Protein AF-A0AA51PJD3-F1 (afdb_monomer)

Sequence (64 aa):
VQRIPVTEKGGRIHTSTVSVAILPQATEMELDIPPKDIIIETKRASGAGGQHVNTTDSAVRLIH

Organism: NCBI:txid2839614

Radius of gyration: 22.3 Å; Cα contacts (8 Å, |Δi|>4): 57; chains: 1; bounding box: 45×38×40 Å

Structure (mmCIF, N/CA/C/O backbone):
data_AF-A0AA51PJD3-F1
#
_entry.id   AF-A0AA51PJD3-F1
#
loop_
_atom_site.group_PDB
_atom_site.id
_atom_site.type_symbol
_atom_site.label_atom_id
_atom_site.label_alt_id
_atom_site.label_comp_id
_atom_site.label_asym_id
_atom_site.label_entity_id
_atom_site.label_seq_id
_atom_site.pdbx_PDB_ins_code
_atom_site.Cartn_x
_atom_site.Cartn_y
_atom_site.Cartn_z
_atom_site.occupancy
_atom_site.B_iso_or_equiv
_atom_site.auth_seq_id
_atom_site.auth_comp_id
_atom_site.auth_asym_id
_atom_site.auth_atom_id
_atom_site.pdbx_PDB_model_num
ATOM 1 N N . VAL A 1 1 ? 17.647 -11.642 -7.846 1.00 87.88 1 VAL A N 1
ATOM 2 C CA . VAL A 1 1 ? 17.573 -11.686 -9.332 1.00 87.88 1 VAL A CA 1
ATOM 3 C C . VAL A 1 1 ? 18.610 -10.734 -9.903 1.00 87.88 1 VAL A C 1
ATOM 5 O O . VAL A 1 1 ? 18.746 -9.651 -9.350 1.00 87.88 1 VAL A O 1
ATOM 8 N N . GLN A 1 2 ? 19.331 -11.113 -10.963 1.00 92.94 2 GLN A N 1
ATOM 9 C CA . GLN A 1 2 ? 20.254 -10.215 -11.671 1.00 92.94 2 GLN A CA 1
ATOM 10 C C . GLN A 1 2 ? 19.698 -9.866 -13.052 1.00 92.94 2 GLN A C 1
ATOM 12 O O . GLN A 1 2 ? 19.335 -10.768 -13.804 1.00 92.94 2 GLN A O 1
ATOM 17 N N . ARG A 1 3 ? 19.578 -8.571 -13.359 1.00 93.31 3 ARG A N 1
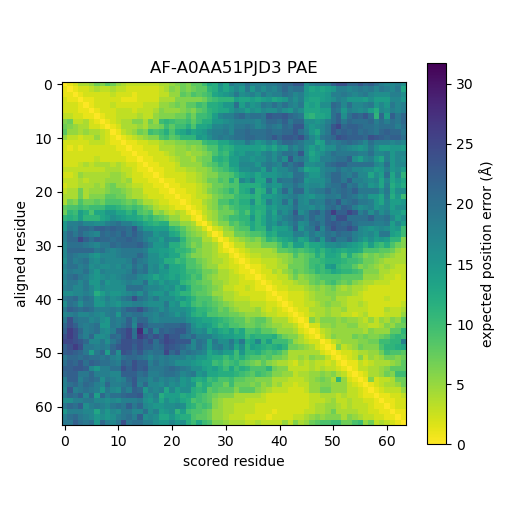ATOM 18 C CA . ARG A 1 3 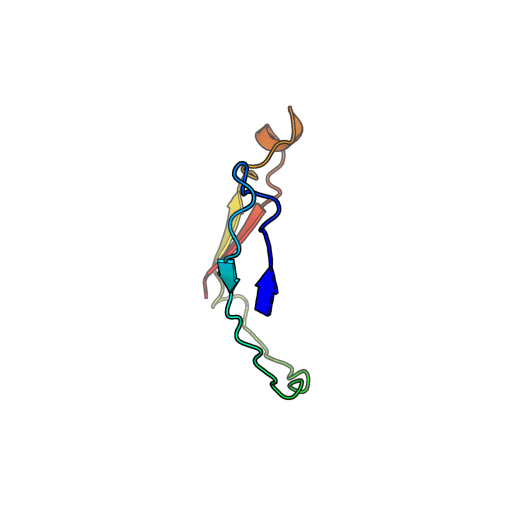? 19.085 -8.066 -14.655 1.00 93.31 3 ARG A CA 1
ATOM 19 C C . ARG A 1 3 ? 19.484 -6.607 -14.870 1.00 93.31 3 ARG A C 1
ATOM 21 O O . ARG A 1 3 ? 19.837 -5.927 -13.911 1.00 93.31 3 ARG A O 1
ATOM 28 N N . ILE A 1 4 ? 19.354 -6.107 -16.098 1.00 93.00 4 ILE A N 1
ATOM 29 C CA . ILE A 1 4 ? 19.349 -4.661 -16.368 1.00 93.00 4 ILE A CA 1
ATOM 30 C C . ILE A 1 4 ? 17.950 -4.132 -15.989 1.00 93.00 4 ILE A C 1
ATOM 32 O O . ILE A 1 4 ? 16.959 -4.622 -16.541 1.00 93.00 4 ILE A O 1
ATOM 36 N N . PRO A 1 5 ? 17.813 -3.217 -15.012 1.00 91.12 5 PRO A N 1
ATOM 37 C CA . PRO A 1 5 ? 16.510 -2.676 -14.635 1.00 91.12 5 PRO A CA 1
ATOM 38 C C . PRO A 1 5 ? 15.897 -1.831 -15.755 1.00 91.12 5 PRO A C 1
ATOM 40 O O . PRO A 1 5 ? 16.603 -1.151 -16.486 1.00 91.12 5 PRO A O 1
ATOM 43 N N . VAL A 1 6 ? 14.563 -1.784 -15.820 1.00 91.56 6 VAL A N 1
ATOM 44 C CA . VAL A 1 6 ? 13.822 -0.966 -16.805 1.00 91.56 6 VAL A CA 1
ATOM 45 C C . VAL A 1 6 ? 14.122 0.534 -16.671 1.00 91.56 6 VAL A C 1
ATOM 47 O O . VAL A 1 6 ? 13.973 1.296 -17.618 1.00 91.56 6 VAL A O 1
ATOM 50 N N . THR A 1 7 ? 14.548 0.964 -15.484 1.00 90.62 7 THR A N 1
ATOM 51 C CA . THR A 1 7 ? 14.917 2.350 -15.177 1.00 90.62 7 THR A CA 1
ATOM 52 C C . THR A 1 7 ? 16.381 2.676 -15.500 1.00 90.62 7 THR A C 1
ATOM 54 O O . THR A 1 7 ? 16.787 3.825 -15.341 1.00 90.62 7 THR A O 1
ATOM 57 N N . GLU A 1 8 ? 17.184 1.696 -15.928 1.00 88.69 8 GLU A N 1
ATOM 58 C CA . GLU A 1 8 ? 18.626 1.842 -16.150 1.00 88.69 8 GLU A CA 1
ATOM 59 C C . GLU A 1 8 ? 18.936 2.153 -17.618 1.00 88.69 8 GLU A C 1
ATOM 61 O O . GLU A 1 8 ? 18.575 1.399 -18.520 1.00 88.69 8 GLU A O 1
ATOM 66 N N . LYS A 1 9 ? 19.648 3.257 -1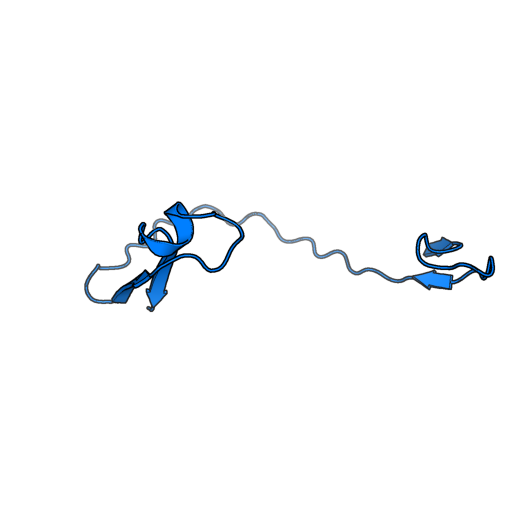7.872 1.00 84.62 9 LYS A N 1
ATOM 67 C CA . LYS A 1 9 ? 19.958 3.718 -19.240 1.00 84.62 9 LYS A CA 1
ATOM 68 C C . LYS A 1 9 ? 21.292 3.197 -19.788 1.00 84.62 9 LYS A C 1
ATOM 70 O O . LYS A 1 9 ? 21.485 3.193 -20.997 1.00 84.62 9 LYS A O 1
ATOM 75 N N . GLY A 1 10 ? 22.217 2.780 -18.919 1.00 89.94 10 GLY A N 1
ATOM 76 C CA . GLY A 1 10 ? 23.601 2.439 -19.279 1.00 89.94 10 GLY A CA 1
ATOM 77 C C . GLY A 1 10 ? 23.889 0.946 -19.458 1.00 89.94 10 GLY A C 1
ATOM 78 O O . GLY A 1 10 ? 25.054 0.564 -19.512 1.00 89.94 10 GLY A O 1
ATOM 79 N N . GLY A 1 11 ? 22.861 0.093 -19.482 1.00 87.62 11 GLY A N 1
ATOM 80 C CA . GLY A 1 11 ? 23.023 -1.353 -19.679 1.00 87.62 11 GLY A CA 1
ATOM 81 C C . GLY A 1 11 ? 23.732 -2.091 -18.536 1.00 87.62 11 GLY A C 1
ATOM 82 O O . GLY A 1 11 ? 24.199 -3.213 -18.724 1.00 87.62 11 GLY A O 1
ATOM 83 N N . ARG A 1 12 ? 23.836 -1.481 -17.349 1.00 93.62 12 ARG A N 1
ATOM 84 C CA . ARG A 1 12 ? 24.480 -2.095 -16.181 1.00 93.62 12 ARG A CA 1
ATOM 85 C C . ARG A 1 12 ? 23.570 -3.145 -15.546 1.00 93.62 12 ARG A C 1
ATOM 87 O O . ARG A 1 12 ? 22.370 -2.933 -15.381 1.00 93.62 12 ARG A O 1
ATOM 94 N N . ILE A 1 13 ? 24.151 -4.284 -15.172 1.00 92.81 13 ILE A N 1
ATOM 95 C CA . ILE A 1 13 ? 23.430 -5.364 -14.487 1.00 92.81 13 ILE A CA 1
ATOM 96 C C . ILE A 1 13 ? 23.356 -5.041 -12.997 1.00 92.81 13 ILE A C 1
ATOM 98 O O . ILE A 1 13 ? 24.378 -4.806 -12.355 1.00 92.81 13 ILE A O 1
ATOM 102 N N . HIS A 1 14 ? 22.143 -5.038 -12.448 1.00 95.56 14 HIS A N 1
ATOM 103 C CA . HIS A 1 14 ? 21.887 -4.842 -11.025 1.00 95.56 14 HIS A CA 1
ATOM 104 C C . HIS A 1 14 ? 21.414 -6.151 -10.387 1.00 95.56 14 HIS A C 1
ATOM 106 O O . HIS A 1 14 ? 20.697 -6.945 -11.004 1.00 95.56 14 HIS A O 1
ATOM 112 N N . THR A 1 15 ? 21.763 -6.341 -9.116 1.00 96.50 15 THR A N 1
ATOM 113 C CA . THR A 1 15 ? 21.219 -7.411 -8.275 1.00 96.50 15 THR A CA 1
ATOM 114 C C .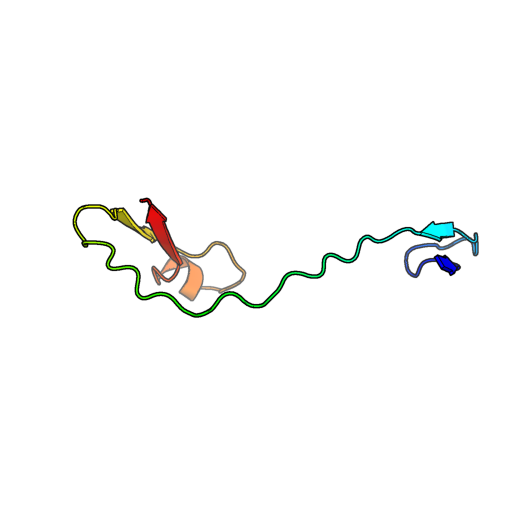 THR A 1 15 ? 20.069 -6.853 -7.443 1.00 96.50 15 THR A C 1
ATOM 116 O O . THR A 1 15 ? 20.252 -5.907 -6.685 1.00 96.50 15 THR A O 1
ATOM 119 N N . SER A 1 16 ? 18.882 -7.442 -7.571 1.00 93.50 16 SER A N 1
ATOM 120 C CA . SER A 1 16 ? 17.692 -7.095 -6.784 1.00 93.50 16 SER A CA 1
ATOM 121 C C . SER A 1 16 ? 17.322 -8.221 -5.818 1.00 93.50 16 SER A C 1
ATOM 123 O O . SER A 1 16 ? 17.417 -9.405 -6.171 1.00 93.50 16 SER A O 1
ATOM 125 N N . THR A 1 17 ? 16.847 -7.850 -4.633 1.00 94.25 17 THR A N 1
ATOM 126 C CA . THR A 1 17 ? 16.278 -8.745 -3.617 1.00 94.25 17 THR A CA 1
ATOM 127 C C . THR A 1 17 ? 14.797 -8.431 -3.411 1.00 94.25 17 THR A C 1
ATOM 129 O O . THR A 1 17 ? 14.342 -7.320 -3.673 1.00 94.25 17 THR A O 1
ATOM 132 N N . VAL A 1 18 ? 14.032 -9.433 -2.983 1.00 92.25 18 VAL A N 1
ATOM 133 C CA . VAL A 1 18 ? 12.626 -9.288 -2.595 1.00 92.25 18 VAL A CA 1
ATOM 134 C C . VAL A 1 18 ? 12.326 -10.288 -1.484 1.00 92.25 18 VAL A C 1
ATOM 136 O O . VAL A 1 18 ? 12.886 -11.385 -1.483 1.00 92.25 18 VAL A O 1
ATOM 139 N N . SER A 1 19 ? 11.455 -9.906 -0.555 1.00 94.25 19 SER A N 1
ATOM 140 C CA . SER A 1 19 ? 10.940 -10.787 0.492 1.00 94.25 19 SER A CA 1
ATOM 141 C C . SER A 1 19 ? 9.526 -11.225 0.133 1.00 94.25 19 SER A C 1
ATOM 143 O O 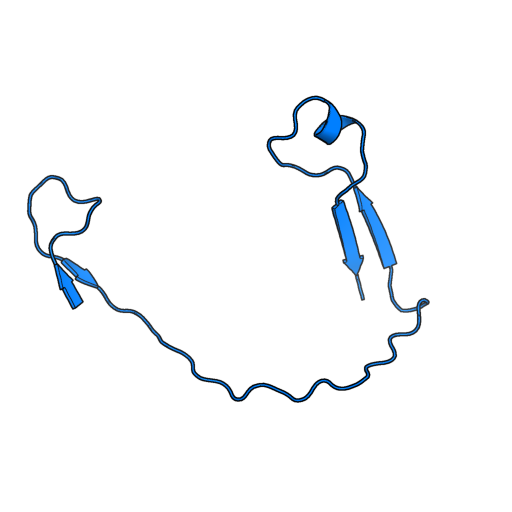. SER A 1 19 ? 8.718 -10.407 -0.302 1.00 94.25 19 SER A O 1
ATOM 145 N N . VAL A 1 20 ? 9.223 -12.504 0.335 1.00 93.00 20 VAL A N 1
ATOM 146 C CA . VAL A 1 20 ? 7.873 -13.055 0.182 1.00 93.00 20 VAL A CA 1
ATOM 147 C C . VAL A 1 20 ? 7.436 -13.572 1.546 1.00 93.00 20 VAL A C 1
ATOM 149 O O . VAL A 1 20 ? 8.061 -14.482 2.085 1.00 93.00 20 VAL A O 1
ATOM 152 N N . ALA A 1 21 ? 6.391 -12.971 2.112 1.00 92.50 21 ALA A N 1
ATOM 153 C CA . ALA A 1 21 ? 5.752 -13.463 3.326 1.00 92.50 21 ALA A CA 1
ATOM 154 C C . ALA A 1 21 ? 4.554 -14.337 2.945 1.00 92.50 21 ALA A C 1
ATOM 156 O O . ALA A 1 21 ? 3.756 -13.960 2.088 1.00 92.50 21 ALA A O 1
ATOM 157 N N . ILE A 1 22 ? 4.434 -15.496 3.589 1.00 91.25 22 ILE A N 1
ATOM 158 C CA . ILE A 1 22 ? 3.295 -16.403 3.445 1.00 91.25 22 ILE A CA 1
ATOM 159 C C . ILE A 1 22 ? 2.661 -16.515 4.824 1.00 91.25 22 ILE A C 1
ATOM 161 O O . ILE A 1 22 ? 3.317 -16.931 5.778 1.00 91.25 22 ILE A O 1
ATOM 165 N N . LEU A 1 23 ? 1.398 -16.117 4.925 1.00 90.81 23 LEU A N 1
ATOM 166 C CA . LEU A 1 23 ? 0.599 -16.217 6.138 1.00 90.81 23 LEU A CA 1
ATOM 167 C C . LEU A 1 23 ? -0.654 -17.035 5.817 1.00 90.81 23 LEU A C 1
ATOM 169 O O . LEU A 1 23 ? -1.180 -16.911 4.707 1.00 90.81 23 LEU A O 1
ATOM 173 N N . PRO A 1 24 ? -1.132 -17.876 6.747 1.00 90.44 24 PRO A N 1
ATOM 174 C CA . PRO A 1 24 ? -2.416 -18.532 6.576 1.00 90.44 24 PRO A CA 1
ATOM 175 C C . PRO A 1 24 ? -3.519 -17.476 6.474 1.00 90.44 24 PRO A C 1
ATOM 177 O O . PRO A 1 24 ? -3.475 -16.444 7.148 1.00 90.44 24 PRO A O 1
ATOM 180 N N . GLN A 1 25 ? -4.519 -17.748 5.641 1.00 84.19 25 GLN A N 1
ATOM 181 C CA . GLN A 1 25 ? -5.729 -16.942 5.624 1.00 84.19 25 GLN A CA 1
ATOM 182 C C . GLN A 1 25 ? -6.432 -17.118 6.973 1.00 84.19 25 GLN A C 1
ATOM 184 O O . GLN A 1 25 ? -6.783 -18.235 7.351 1.00 84.19 25 GLN A O 1
ATOM 189 N N . ALA A 1 26 ? -6.591 -16.024 7.716 1.00 84.25 26 ALA A N 1
ATOM 190 C CA . ALA A 1 26 ? -7.385 -16.039 8.934 1.00 84.25 26 ALA A CA 1
ATOM 191 C C . ALA A 1 26 ? -8.854 -16.302 8.577 1.00 84.25 26 ALA A C 1
ATOM 193 O O . ALA A 1 26 ? -9.359 -15.775 7.583 1.00 84.25 26 ALA A O 1
ATOM 194 N N . THR A 1 27 ? -9.533 -17.112 9.385 1.00 85.44 27 THR A N 1
ATOM 195 C CA . THR A 1 27 ? -10.988 -17.258 9.305 1.00 85.44 27 THR A CA 1
ATOM 196 C C . THR A 1 27 ? -11.634 -15.913 9.628 1.00 85.44 27 THR A C 1
ATOM 198 O O . THR A 1 27 ? -11.190 -15.229 10.553 1.00 85.44 27 THR A O 1
ATOM 201 N N . GLU A 1 28 ? -12.674 -15.534 8.885 1.00 79.00 28 GLU A N 1
ATOM 202 C CA . GLU A 1 28 ? -13.488 -14.372 9.238 1.00 79.00 28 GLU A CA 1
ATOM 203 C C . GLU A 1 28 ? -14.075 -14.586 10.637 1.00 79.00 28 GLU A C 1
ATOM 205 O O . GLU A 1 28 ? -14.727 -15.593 10.912 1.00 79.00 28 GLU A O 1
ATOM 210 N N . MET A 1 29 ? -13.777 -13.659 11.541 1.00 78.75 29 MET A N 1
ATOM 211 C CA . MET A 1 29 ? -14.323 -13.633 12.890 1.00 78.75 29 MET A CA 1
ATOM 212 C C . MET A 1 29 ? -15.292 -12.459 12.952 1.00 78.75 29 MET A C 1
ATOM 214 O O . MET A 1 29 ? -14.919 -11.344 12.583 1.00 78.75 29 MET A O 1
ATOM 218 N N . GLU A 1 30 ? -16.523 -12.701 13.398 1.00 77.44 30 GLU A N 1
ATOM 219 C CA . GLU A 1 30 ?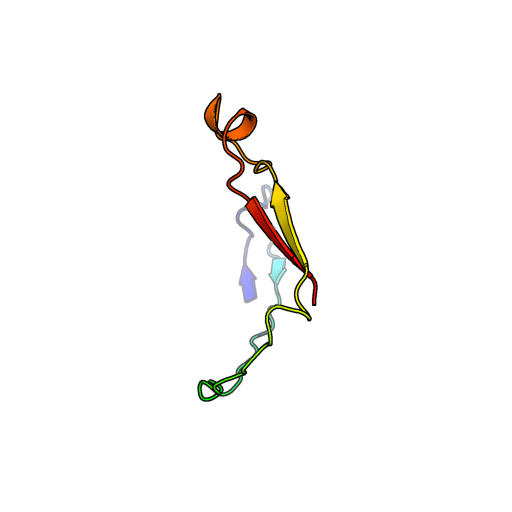 -17.468 -11.620 13.674 1.00 77.44 30 GLU A CA 1
ATOM 220 C C . GLU A 1 30 ? -16.945 -10.802 14.862 1.00 77.44 30 GLU A C 1
ATOM 222 O O . GLU A 1 30 ? -16.971 -11.240 16.011 1.00 77.44 30 GLU A O 1
ATOM 227 N N . LEU A 1 31 ? -16.411 -9.620 14.561 1.00 75.81 31 LEU A N 1
ATOM 228 C CA . LEU A 1 31 ? -16.041 -8.606 15.539 1.00 75.81 31 LEU A CA 1
ATOM 229 C C . LEU A 1 31 ? -17.185 -7.597 15.616 1.00 75.81 31 LEU A C 1
ATOM 231 O O . LEU A 1 31 ? -17.372 -6.796 14.701 1.00 75.81 31 LEU A O 1
ATOM 235 N N . ASP A 1 32 ? -17.948 -7.647 16.706 1.00 84.00 32 ASP A N 1
ATOM 236 C CA . ASP A 1 32 ? -18.936 -6.618 17.021 1.00 84.00 32 ASP A CA 1
ATOM 237 C C . ASP A 1 32 ? -18.208 -5.392 17.588 1.00 84.00 32 ASP A C 1
ATOM 239 O O . ASP A 1 32 ? -17.741 -5.403 18.730 1.00 84.00 32 ASP A O 1
ATOM 243 N N . ILE A 1 33 ? -18.045 -4.355 16.762 1.00 84.44 33 ILE A N 1
ATOM 244 C CA . ILE A 1 33 ? -17.487 -3.072 17.197 1.00 84.44 33 ILE A CA 1
ATOM 245 C C . ILE A 1 33 ? -18.664 -2.134 17.458 1.00 84.44 33 ILE A C 1
ATOM 247 O O . ILE A 1 33 ? -19.325 -1.701 16.507 1.00 84.44 33 ILE A O 1
ATOM 251 N N . PRO A 1 34 ? -18.951 -1.795 18.725 1.00 87.88 34 PRO A N 1
ATOM 252 C CA . PRO A 1 34 ? -20.114 -0.988 19.028 1.00 87.88 34 PRO A CA 1
ATOM 253 C C . PRO A 1 34 ? -19.910 0.441 18.484 1.00 87.88 34 PRO A C 1
ATOM 255 O O . PRO A 1 34 ? -18.835 1.019 18.656 1.00 87.88 34 PRO A O 1
ATOM 258 N N . PRO A 1 35 ? -20.941 1.076 17.888 1.00 85.69 35 PRO A N 1
ATOM 259 C CA . PRO A 1 35 ? -20.809 2.370 17.201 1.00 85.69 35 PRO A CA 1
ATOM 260 C C . PRO A 1 35 ? -20.283 3.523 18.065 1.00 85.69 35 PRO A C 1
ATOM 262 O O . PRO A 1 35 ? -19.811 4.526 17.546 1.00 85.69 35 PRO A O 1
ATOM 265 N N . LYS A 1 36 ? -20.388 3.394 19.391 1.00 89.81 36 LYS A N 1
ATOM 266 C CA . LYS A 1 36 ? -19.897 4.367 20.375 1.00 89.81 36 LYS A CA 1
ATOM 267 C C . LYS A 1 36 ? -18.365 4.431 20.452 1.00 89.81 36 LYS A C 1
ATOM 269 O O . LYS A 1 36 ? -17.835 5.455 20.865 1.00 89.81 36 LYS A O 1
ATOM 274 N N . ASP A 1 37 ? -17.687 3.352 20.060 1.00 89.19 37 ASP A N 1
ATOM 275 C CA . ASP A 1 37 ? -16.228 3.228 20.097 1.00 89.19 37 ASP A CA 1
ATOM 276 C C . ASP A 1 37 ? -15.611 3.586 18.734 1.00 89.19 37 ASP A C 1
ATOM 278 O O . ASP A 1 37 ? -14.449 3.292 18.479 1.00 89.19 37 ASP A O 1
ATOM 282 N N . ILE A 1 38 ? -16.391 4.162 17.813 1.00 88.94 38 ILE A N 1
ATOM 283 C CA . I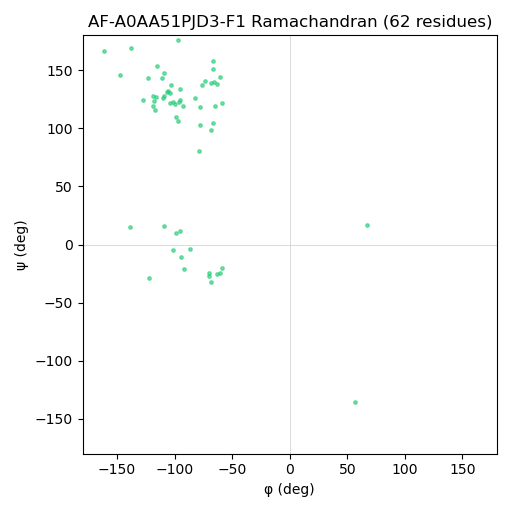LE A 1 38 ? -15.917 4.568 16.491 1.00 88.94 38 ILE A CA 1
ATOM 284 C C . ILE A 1 38 ? -16.286 6.029 16.263 1.00 88.94 38 ILE A C 1
ATOM 286 O O . ILE A 1 38 ? -17.456 6.410 16.274 1.00 88.94 38 ILE A O 1
ATOM 290 N N . ILE A 1 39 ? -15.282 6.844 15.961 1.00 89.81 39 ILE A N 1
ATOM 291 C CA . ILE A 1 39 ? -15.481 8.191 15.436 1.00 89.81 39 ILE A CA 1
ATOM 292 C C . ILE A 1 39 ? -15.448 8.109 13.910 1.00 89.81 39 ILE A C 1
ATOM 294 O O . ILE A 1 39 ? -14.447 7.702 13.314 1.00 89.81 39 ILE A O 1
ATOM 298 N N . ILE A 1 40 ? -16.558 8.501 13.282 1.00 90.56 40 ILE A N 1
ATOM 299 C CA . ILE A 1 40 ? -16.706 8.541 11.826 1.00 90.56 40 ILE A CA 1
ATOM 300 C C . ILE A 1 40 ? -16.510 9.973 11.345 1.00 90.56 40 ILE A C 1
ATOM 302 O O . ILE A 1 40 ? -17.265 10.872 11.712 1.00 90.56 40 ILE A O 1
ATOM 306 N N . GLU A 1 41 ? -15.529 10.172 10.473 1.00 91.81 41 GLU A N 1
ATOM 307 C CA . GLU A 1 41 ? -15.281 11.451 9.821 1.00 91.81 41 GLU A CA 1
ATOM 308 C C . GLU A 1 41 ? -15.417 11.323 8.304 1.00 91.81 41 GLU A C 1
ATOM 310 O O . GLU A 1 41 ? -14.770 10.489 7.667 1.00 91.81 41 GLU A O 1
ATOM 315 N N . THR A 1 42 ? -16.221 12.197 7.706 1.00 90.75 42 THR A N 1
ATOM 316 C CA . THR A 1 42 ? -16.358 12.326 6.252 1.00 90.75 42 THR A CA 1
ATOM 317 C C . THR A 1 42 ? -15.604 13.557 5.766 1.00 90.75 42 THR A C 1
ATOM 319 O O . THR A 1 42 ? -15.760 14.649 6.312 1.00 90.75 42 THR A O 1
ATOM 322 N N . LYS A 1 43 ? -14.778 13.391 4.733 1.00 88.06 43 LYS A N 1
ATOM 323 C CA . LYS A 1 43 ? -13.979 14.454 4.119 1.00 88.06 43 LYS A CA 1
ATOM 324 C C . LYS A 1 43 ? -13.997 14.348 2.597 1.00 88.06 43 LYS A C 1
ATOM 326 O O . LYS A 1 43 ? -14.375 13.332 2.014 1.00 88.06 43 LYS A O 1
ATOM 331 N N . ARG A 1 44 ? -13.496 15.392 1.948 1.00 87.12 44 ARG A N 1
ATOM 332 C CA . ARG A 1 44 ? -13.246 15.396 0.505 1.00 87.12 44 ARG A CA 1
ATOM 333 C C . ARG A 1 44 ? -12.028 14.542 0.168 1.00 87.12 44 ARG A C 1
ATOM 335 O O . ARG A 1 44 ? -11.035 14.536 0.901 1.00 87.12 44 ARG A O 1
ATOM 342 N N . ALA A 1 45 ? -12.106 13.807 -0.937 1.00 86.00 45 ALA A N 1
ATOM 343 C CA . ALA A 1 45 ? -10.971 13.046 -1.448 1.00 86.00 45 ALA A CA 1
ATOM 344 C C . ALA A 1 45 ? -9.849 13.991 -1.933 1.00 86.00 45 ALA A C 1
ATOM 346 O O . ALA A 1 45 ? -10.094 15.148 -2.247 1.00 86.00 45 ALA A O 1
ATOM 347 N N . SER A 1 46 ? -8.604 13.513 -2.001 1.00 80.19 46 SER A N 1
ATOM 348 C CA . SER A 1 46 ? -7.438 14.324 -2.408 1.00 80.19 46 SER A CA 1
ATOM 349 C C . SER A 1 46 ? -6.877 13.950 -3.789 1.00 80.19 46 SER A C 1
ATOM 351 O O . SER A 1 46 ? -5.731 14.266 -4.099 1.00 80.19 46 SER A O 1
ATOM 353 N N . GLY A 1 47 ? -7.648 13.218 -4.599 1.00 82.00 47 GLY A N 1
ATOM 354 C CA . GLY A 1 47 ? -7.221 12.682 -5.897 1.00 82.00 47 GLY A CA 1
ATOM 355 C C . GLY A 1 47 ? -7.640 13.528 -7.103 1.00 82.00 47 GLY A C 1
ATOM 356 O O . GLY A 1 47 ? -8.371 14.509 -6.989 1.00 82.00 47 GLY A O 1
ATOM 357 N N . ALA A 1 48 ? -7.208 13.116 -8.296 1.00 74.38 48 ALA A N 1
ATOM 358 C CA . ALA A 1 48 ? -7.660 13.718 -9.547 1.00 74.38 48 ALA A CA 1
ATOM 359 C C . ALA A 1 48 ? -9.145 13.380 -9.791 1.00 74.38 48 ALA A C 1
ATOM 361 O O . ALA A 1 48 ? -9.465 12.287 -10.246 1.00 74.38 48 ALA A O 1
ATOM 362 N N . GLY A 1 49 ? -10.052 14.306 -9.462 1.00 73.12 49 GLY 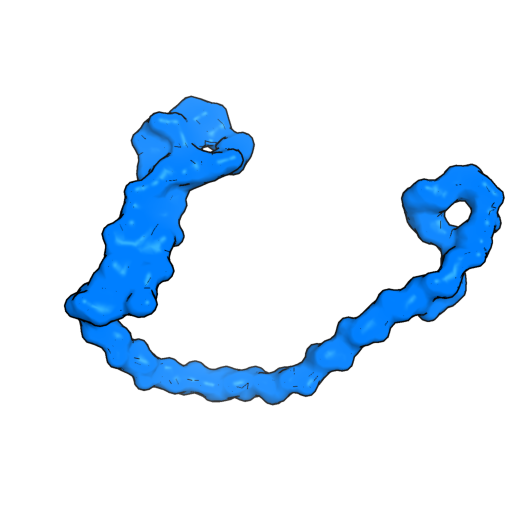A N 1
ATOM 363 C CA . GLY A 1 49 ? -11.506 14.098 -9.582 1.00 73.12 49 GLY A CA 1
ATOM 364 C C . GLY A 1 49 ? -12.291 15.300 -10.119 1.00 73.12 49 GLY A C 1
ATOM 365 O O . GLY A 1 49 ? -13.512 15.349 -9.982 1.00 73.12 49 GLY A O 1
ATOM 366 N N . GLY A 1 50 ? -11.612 16.289 -10.709 1.00 81.00 50 GLY A N 1
ATOM 367 C CA . GLY A 1 50 ? -12.257 17.468 -11.297 1.00 81.00 50 GLY A CA 1
ATOM 368 C C . GLY A 1 50 ? -13.126 18.234 -10.292 1.00 81.00 50 GLY A C 1
ATOM 369 O O . GLY A 1 50 ? -12.727 18.454 -9.154 1.00 81.00 50 GLY A O 1
ATOM 370 N N . GLN A 1 51 ? -14.330 18.645 -10.693 1.00 76.56 51 GLN A N 1
ATOM 371 C CA . GLN A 1 51 ? -15.253 19.368 -9.804 1.00 76.56 51 GLN A CA 1
ATOM 372 C C . GLN A 1 51 ? -15.843 18.483 -8.691 1.00 76.56 51 GLN A C 1
ATOM 374 O O . GLN A 1 51 ? -16.151 18.986 -7.608 1.00 76.56 51 GLN A O 1
ATOM 379 N N . HIS A 1 52 ? -15.954 17.170 -8.917 1.00 79.06 52 HIS A N 1
ATOM 380 C CA . HIS A 1 52 ? -16.533 16.234 -7.949 1.00 79.06 52 HIS A CA 1
ATOM 381 C C . HIS A 1 52 ? -15.661 16.053 -6.706 1.00 79.06 52 HIS A C 1
ATOM 383 O O . HIS A 1 52 ? -16.189 15.949 -5.603 1.00 79.06 52 HIS A O 1
ATOM 389 N N . VAL A 1 53 ? -14.333 16.135 -6.849 1.00 82.19 53 VAL A N 1
ATOM 390 C CA . VAL A 1 53 ? -13.418 16.064 -5.698 1.00 82.19 53 VAL A CA 1
ATOM 391 C C . VAL A 1 53 ? -13.611 17.226 -4.714 1.00 82.19 53 VAL A C 1
ATOM 393 O O . VAL A 1 53 ? -13.327 17.103 -3.528 1.00 82.19 53 VAL A O 1
ATOM 396 N N . ASN A 1 54 ? -14.125 18.359 -5.200 1.00 76.81 54 ASN A N 1
ATOM 397 C CA . ASN A 1 54 ? -14.301 19.577 -4.413 1.00 76.81 54 ASN A CA 1
ATOM 398 C C . ASN A 1 54 ? -15.696 19.707 -3.796 1.00 76.81 54 ASN A C 1
ATOM 400 O O . ASN A 1 54 ? -15.908 20.605 -2.988 1.00 76.81 54 ASN A O 1
ATOM 404 N N . THR A 1 55 ? -16.649 18.866 -4.192 1.00 80.19 55 THR A N 1
ATOM 405 C CA . THR A 1 55 ? -18.065 19.016 -3.822 1.00 80.19 55 THR A CA 1
ATOM 406 C C . THR A 1 55 ? -18.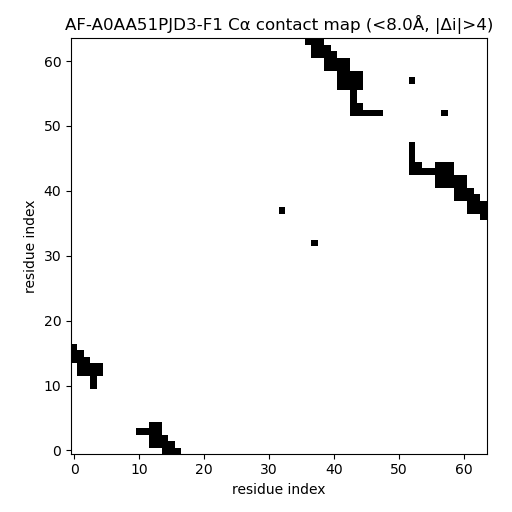620 17.799 -3.101 1.00 80.19 55 THR A C 1
ATOM 408 O O . THR A 1 55 ? -19.514 17.954 -2.274 1.00 80.19 55 THR A O 1
ATOM 411 N N . THR A 1 56 ? -18.084 16.609 -3.365 1.00 85.94 56 THR A N 1
ATOM 412 C CA . THR A 1 56 ? -18.556 15.368 -2.755 1.00 85.94 56 THR A CA 1
ATOM 413 C C . THR A 1 56 ? -17.637 14.936 -1.616 1.00 85.94 56 THR A C 1
ATOM 415 O O . THR A 1 56 ? -16.443 14.701 -1.814 1.00 85.94 56 THR A O 1
ATOM 418 N N . ASP A 1 57 ? -18.210 14.776 -0.425 1.00 83.94 57 ASP A N 1
ATOM 419 C CA . ASP A 1 57 ? -17.521 14.193 0.727 1.00 83.94 57 ASP A CA 1
ATOM 420 C C . ASP A 1 57 ? -17.498 12.667 0.585 1.00 83.94 57 ASP A C 1
ATOM 422 O O . ASP A 1 57 ? -18.337 11.946 1.119 1.00 83.94 57 ASP A O 1
ATOM 426 N N . SER A 1 58 ? -16.558 12.176 -0.224 1.00 84.62 58 SER A N 1
ATOM 427 C CA . SER A 1 58 ? -16.459 10.761 -0.597 1.00 84.62 58 SER A CA 1
ATOM 428 C C . SER A 1 58 ? -15.386 9.979 0.164 1.00 84.62 58 SER A C 1
ATOM 430 O O . SER A 1 58 ? -15.248 8.777 -0.051 1.00 84.62 58 SER A O 1
ATOM 432 N N . ALA A 1 59 ? -14.579 10.625 1.007 1.00 87.31 59 ALA A N 1
ATOM 433 C CA . ALA A 1 59 ? -13.538 9.957 1.781 1.00 87.31 59 ALA A CA 1
ATOM 434 C C . ALA A 1 59 ? -13.982 9.799 3.239 1.00 87.31 59 ALA A C 1
ATOM 436 O O . ALA A 1 59 ? -14.243 10.783 3.923 1.00 87.31 59 ALA A O 1
ATOM 437 N N . VAL A 1 60 ? -14.026 8.560 3.726 1.00 91.50 60 VAL A N 1
ATOM 438 C CA . VAL A 1 60 ? -14.403 8.237 5.109 1.00 91.50 60 VAL A CA 1
ATOM 439 C C . VAL A 1 60 ? -13.155 7.842 5.893 1.00 91.50 60 VAL A C 1
ATOM 441 O O . VAL A 1 60 ? -12.346 7.042 5.420 1.00 91.50 60 VAL A O 1
ATOM 444 N N . ARG A 1 61 ? -12.984 8.412 7.086 1.00 90.44 61 ARG A N 1
ATOM 445 C CA . ARG A 1 61 ? -11.974 8.016 8.070 1.00 90.44 61 ARG A CA 1
ATOM 446 C C . ARG A 1 61 ? -12.692 7.501 9.313 1.00 90.44 61 ARG A C 1
ATOM 448 O O . ARG A 1 61 ? -13.545 8.191 9.857 1.00 90.44 61 ARG A O 1
ATOM 455 N N . LEU A 1 62 ? -12.326 6.299 9.741 1.00 91.00 62 LEU A N 1
ATOM 456 C CA . LEU A 1 62 ? -12.773 5.706 10.996 1.00 91.00 62 LEU A CA 1
ATOM 457 C C . LEU A 1 62 ? -11.605 5.738 11.978 1.00 91.00 62 LEU A C 1
ATOM 459 O O . LEU A 1 62 ? -10.487 5.367 11.613 1.00 91.00 62 LEU A O 1
ATOM 463 N N . ILE A 1 63 ? -11.865 6.209 13.192 1.00 90.12 63 ILE A N 1
ATOM 464 C CA . ILE A 1 63 ? -10.932 6.158 14.318 1.00 90.12 63 ILE A CA 1
ATOM 465 C C . ILE A 1 63 ? -11.604 5.302 15.384 1.00 90.12 63 ILE A C 1
ATOM 467 O O . ILE A 1 63 ? -12.737 5.596 15.760 1.00 90.12 63 ILE A O 1
ATOM 471 N N . HIS A 1 64 ? -10.919 4.245 15.805 1.00 83.00 64 HIS A N 1
ATOM 472 C CA . HIS A 1 64 ? -11.275 3.480 16.993 1.00 83.00 64 HIS A CA 1
ATOM 473 C C . HIS A 1 64 ? -10.522 4.069 18.185 1.00 83.00 64 HIS A C 1
ATOM 475 O O . HIS A 1 64 ? -9.287 4.245 18.037 1.00 83.00 64 HIS A O 1
#

Nearest PDB structures (foldseek):
  9d7s-assembly2_2w  TM=5.347E-01  e=2.074E-05  Thermus thermophilus HB8
  7nqh-assembly1_BL  TM=5.080E-01  e=3.160E-05  Homo sapiens
  4v63-assembly1_AX  TM=5.201E-01  e=3.438E-04  Thermus thermophilus HB27
  8oir-assembly1_Aa  TM=5.420E-01  e=5.238E-04  Homo sapiens
  5mgp-assembly1_z  TM=5.235E-01  e=2.454E-03  Escherichia coli

pLDDT: mean 87.1, std 5.68, range [73.12, 96.5]

Secondary structure (DSSP, 8-state):
-EE--TT-SS---EE--------PPPPP------GGG-EEEEE---SS-TTGGGT---EEEEE-

Solvent-accessible surface area (backbone atoms only — not comparable to full-atom values): 4509 Å² total; per-residue (Å²): 90,77,44,61,51,95,88,55,89,82,76,58,75,42,79,52,87,85,88,84,89,87,75,81,84,75,77,92,70,94,74,88,75,62,72,88,63,46,52,80,46,76,36,58,47,92,64,99,45,76,73,53,31,78,72,42,68,75,32,77,48,79,45,115

Foldseek 3Di:
DWAQDPPHDPRDIDDDDDDDDDDDDDDDDDDDDDVVQKDKDFAADPDPDPVCSVPDSPDIDIDD

InterPro domains:
  IPR000352 Peptide chain release factor class I [PF00472] (28-64)
  IPR000352 Peptide chain release factor class I [PS00745] (44-60)
  IPR005139 Peptide chain release factor [PF03462] (1-20)
  IPR045853 Peptide chain release factor class I superfamily [SSF75620] (1-64)
  IPR050057 Prokaryotic/Mitochondrial Release Factor [PTHR43804] (1-64)

Mean predicted aligned error: 11.12 Å